Protein AF-A0A540K5I4-F1 (afdb_monomer_lite)

Structure (mmCIF, N/CA/C/O backbone):
data_AF-A0A540K5I4-F1
#
_entry.id   AF-A0A540K5I4-F1
#
loop_
_atom_site.group_PDB
_atom_site.id
_atom_site.type_symbol
_atom_site.label_atom_id
_atom_site.label_alt_id
_atom_site.label_comp_id
_atom_site.label_asym_id
_atom_site.label_entity_id
_atom_site.label_seq_id
_atom_site.pdbx_PDB_ins_code
_atom_site.Cartn_x
_atom_site.Cartn_y
_atom_site.Cartn_z
_atom_site.occupancy
_atom_site.B_iso_or_equiv
_atom_site.auth_seq_id
_atom_site.auth_comp_id
_atom_site.auth_asym_id
_atom_site.auth_atom_id
_atom_site.pdbx_PDB_model_num
ATOM 1 N N . MET A 1 1 ? -14.795 2.156 -7.939 1.00 63.69 1 MET A N 1
ATOM 2 C CA . MET A 1 1 ? -13.478 2.381 -7.295 1.00 63.69 1 MET A CA 1
ATOM 3 C C . MET A 1 1 ? -12.754 1.075 -6.988 1.00 63.69 1 MET A C 1
ATOM 5 O O . MET A 1 1 ? -11.728 0.843 -7.610 1.00 63.69 1 MET A O 1
ATOM 9 N N . HIS A 1 2 ? -13.300 0.170 -6.164 1.00 68.12 2 HIS A N 1
ATOM 10 C CA . HIS A 1 2 ? -12.703 -1.166 -5.947 1.00 68.12 2 HIS A CA 1
ATOM 11 C C . HIS A 1 2 ? -12.479 -1.969 -7.245 1.00 68.12 2 HIS A C 1
ATOM 13 O O . HIS A 1 2 ? -11.454 -2.625 -7.397 1.00 68.12 2 HIS A O 1
ATOM 19 N N . GLU A 1 3 ? -13.391 -1.857 -8.215 1.00 70.56 3 GLU A N 1
ATOM 20 C CA . GLU A 1 3 ? -13.243 -2.423 -9.568 1.00 70.56 3 GLU A CA 1
ATOM 21 C C . GLU A 1 3 ? -12.019 -1.872 -10.326 1.00 70.56 3 GLU A C 1
ATOM 23 O O . GLU A 1 3 ? -11.322 -2.622 -11.004 1.00 70.56 3 GLU A O 1
ATOM 28 N N . CYS A 1 4 ? -11.708 -0.578 -10.181 1.00 67.50 4 CYS A N 1
ATOM 29 C CA . CYS A 1 4 ? -10.538 0.038 -10.818 1.00 67.50 4 CYS A CA 1
ATOM 30 C C . CYS A 1 4 ? -9.240 -0.480 -10.191 1.00 67.50 4 CYS A C 1
ATOM 32 O O . CYS A 1 4 ? -8.311 -0.835 -10.907 1.00 67.50 4 CYS A O 1
ATOM 34 N N . ILE A 1 5 ? -9.208 -0.596 -8.859 1.00 69.25 5 ILE A N 1
ATOM 35 C CA . ILE A 1 5 ? -8.065 -1.146 -8.119 1.00 69.25 5 ILE A CA 1
ATOM 36 C C . ILE A 1 5 ? -7.830 -2.612 -8.512 1.00 69.25 5 ILE A C 1
ATOM 38 O O . ILE A 1 5 ? -6.704 -3.001 -8.806 1.00 69.25 5 ILE A O 1
ATOM 42 N N . LYS A 1 6 ? -8.894 -3.421 -8.609 1.00 70.12 6 LYS A N 1
ATOM 43 C CA . LYS A 1 6 ? -8.805 -4.816 -9.076 1.00 70.12 6 LYS A CA 1
ATOM 44 C C . LYS A 1 6 ? -8.256 -4.924 -10.500 1.00 70.12 6 LYS A C 1
ATOM 46 O O . LYS A 1 6 ? -7.443 -5.807 -10.757 1.00 70.12 6 LYS A O 1
ATOM 51 N N . LYS A 1 7 ? -8.669 -4.033 -11.409 1.00 70.44 7 LYS A N 1
ATOM 52 C CA . LYS A 1 7 ? -8.136 -3.988 -12.780 1.00 70.44 7 LYS A CA 1
ATOM 53 C C . LYS A 1 7 ? -6.651 -3.614 -12.810 1.00 70.44 7 LYS A C 1
ATOM 55 O O . LYS A 1 7 ? -5.911 -4.258 -13.542 1.00 70.44 7 LYS A O 1
ATOM 60 N N . LEU A 1 8 ? -6.215 -2.664 -11.977 1.00 65.12 8 LEU A N 1
ATOM 61 C CA . LEU A 1 8 ? -4.803 -2.261 -11.855 1.00 65.12 8 LEU A CA 1
ATOM 62 C C . LEU A 1 8 ? -3.905 -3.365 -11.285 1.00 65.12 8 LEU A C 1
ATOM 64 O O . LEU A 1 8 ? -2.740 -3.463 -11.653 1.00 65.12 8 LEU A O 1
ATOM 68 N N . PHE A 1 9 ? -4.435 -4.240 -10.428 1.00 63.81 9 PHE A N 1
ATOM 69 C CA . PHE A 1 9 ? -3.687 -5.420 -9.990 1.00 63.81 9 PHE A CA 1
ATOM 70 C C . PHE A 1 9 ? -3.431 -6.429 -11.122 1.00 63.81 9 PHE A C 1
ATOM 72 O O . PHE A 1 9 ? -2.531 -7.257 -10.986 1.00 63.81 9 PHE A O 1
ATOM 79 N N . GLY A 1 10 ? -4.179 -6.353 -12.228 1.00 59.69 10 GLY A N 1
ATOM 80 C CA . GLY A 1 10 ? -3.999 -7.186 -13.411 1.00 59.69 10 GLY A CA 1
ATOM 81 C C . GLY A 1 10 ? -4.380 -8.662 -13.217 1.00 59.69 10 GLY A C 1
ATOM 82 O O . GLY A 1 10 ? -4.269 -9.245 -12.133 1.00 59.69 10 GLY A O 1
ATOM 83 N N . GLN A 1 11 ? -4.803 -9.290 -14.318 1.00 55.72 11 GLN A N 1
ATOM 84 C CA . GLN A 1 11 ? -4.965 -10.750 -14.443 1.00 55.72 11 GLN A CA 1
ATOM 85 C C . GLN A 1 11 ? -3.619 -11.480 -14.638 1.00 55.72 11 GLN A C 1
ATOM 87 O O . GLN A 1 11 ? -3.563 -12.705 -14.596 1.00 55.72 11 GLN A O 1
ATOM 92 N N . GLN A 1 12 ? -2.532 -10.735 -14.855 1.00 54.09 12 GLN A N 1
ATOM 93 C CA . GLN A 1 12 ? -1.184 -11.251 -15.096 1.00 54.09 12 GLN A CA 1
ATOM 94 C C . GLN A 1 12 ? -0.449 -11.509 -13.766 1.00 54.09 12 GLN A C 1
ATOM 96 O O . GLN A 1 12 ? -0.615 -10.764 -12.798 1.00 54.09 12 GLN A O 1
ATOM 101 N N . GLN A 1 13 ? 0.402 -12.543 -13.724 1.00 59.38 13 GLN A N 1
ATOM 102 C CA . GLN A 1 13 ? 1.217 -12.895 -12.545 1.00 59.38 13 GLN A CA 1
ATOM 103 C C . GLN A 1 13 ? 2.202 -11.784 -12.133 1.00 59.38 13 GLN A C 1
ATOM 105 O O . GLN A 1 13 ? 2.552 -11.676 -10.959 1.00 59.38 13 GLN A O 1
ATOM 110 N N . THR A 1 14 ? 2.607 -10.933 -13.077 1.00 62.72 14 THR A N 1
ATOM 111 C CA . THR A 1 14 ? 3.467 -9.765 -12.848 1.00 62.72 14 THR A CA 1
ATOM 112 C C . THR A 1 14 ? 2.857 -8.552 -13.548 1.00 62.72 14 THR A C 1
ATOM 114 O O . THR A 1 14 ? 2.864 -8.521 -14.779 1.00 62.72 14 THR A O 1
ATOM 117 N N . PRO A 1 15 ? 2.295 -7.581 -12.804 1.00 68.00 15 PRO A N 1
ATOM 118 C CA . PRO A 1 15 ? 1.808 -6.339 -13.391 1.00 68.00 15 PRO A CA 1
ATOM 119 C C . PRO A 1 15 ? 2.972 -5.523 -13.964 1.00 68.00 15 PRO A C 1
ATOM 121 O O . PRO A 1 15 ? 4.094 -5.593 -13.455 1.00 68.00 15 PRO A O 1
ATOM 124 N N . VAL A 1 16 ? 2.706 -4.767 -15.032 1.00 79.44 16 VAL A N 1
ATOM 125 C CA . VAL A 1 16 ? 3.698 -3.850 -15.606 1.00 79.44 16 VAL A CA 1
ATOM 126 C C . VAL A 1 16 ? 3.975 -2.710 -14.632 1.00 79.44 16 VAL A C 1
ATOM 128 O O . VAL A 1 16 ? 3.117 -2.315 -13.844 1.00 79.44 16 VAL A O 1
ATOM 131 N N . GLU A 1 17 ? 5.187 -2.169 -14.677 1.00 79.62 17 GLU A N 1
ATOM 132 C CA . GLU A 1 17 ? 5.648 -1.169 -13.710 1.00 79.62 17 GLU A CA 1
ATOM 133 C C . GLU A 1 17 ? 4.746 0.061 -13.645 1.00 79.62 17 GLU A C 1
ATOM 135 O O . GLU A 1 17 ? 4.394 0.511 -12.558 1.00 79.62 17 GLU A O 1
ATOM 140 N N . GLN A 1 18 ? 4.308 0.548 -14.807 1.00 83.69 18 GLN A N 1
ATOM 141 C CA . GLN A 1 18 ? 3.424 1.704 -14.923 1.00 83.69 18 GLN A CA 1
ATOM 142 C C . GLN A 1 18 ? 2.092 1.498 -14.183 1.00 83.69 18 GLN A C 1
ATOM 144 O O . GLN A 1 18 ? 1.590 2.430 -13.552 1.00 83.69 18 GLN A O 1
ATOM 149 N N . ASP A 1 19 ? 1.547 0.279 -14.199 1.00 85.62 19 ASP A N 1
ATOM 150 C CA . ASP A 1 19 ? 0.309 -0.046 -13.485 1.00 85.62 19 ASP A CA 1
ATOM 151 C C . ASP A 1 19 ? 0.534 -0.049 -11.971 1.00 85.62 19 ASP A C 1
ATOM 153 O O . ASP A 1 19 ? -0.314 0.425 -11.212 1.00 85.62 19 ASP A O 1
ATOM 157 N N . ILE A 1 20 ? 1.699 -0.528 -11.520 1.00 87.50 20 ILE A N 1
ATOM 158 C CA . ILE A 1 20 ? 2.075 -0.508 -10.103 1.00 87.50 20 ILE A CA 1
ATOM 159 C C . ILE A 1 20 ? 2.270 0.933 -9.624 1.00 87.50 20 ILE A C 1
ATOM 161 O O . ILE A 1 20 ? 1.789 1.297 -8.551 1.00 87.50 20 ILE A O 1
ATOM 165 N N . GLU A 1 21 ? 2.926 1.782 -10.414 1.00 88.00 21 GLU A N 1
ATOM 166 C CA . GLU A 1 21 ? 3.066 3.199 -10.082 1.00 88.00 21 GLU A CA 1
ATOM 167 C C . GLU A 1 21 ? 1.709 3.905 -10.000 1.00 88.00 21 GLU A C 1
ATOM 169 O O . GLU A 1 21 ? 1.464 4.669 -9.062 1.00 88.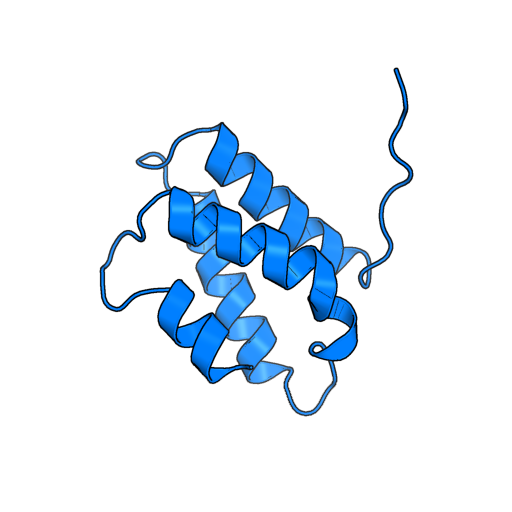00 21 GLU A O 1
ATOM 174 N N . ALA A 1 22 ? 0.824 3.651 -10.969 1.00 89.19 22 ALA A N 1
ATOM 175 C CA . ALA A 1 22 ? -0.524 4.206 -10.987 1.00 89.19 22 ALA A CA 1
ATOM 176 C C . ALA A 1 22 ? -1.334 3.740 -9.769 1.00 89.19 22 ALA A C 1
ATOM 178 O O . ALA A 1 22 ? -2.001 4.556 -9.130 1.00 89.19 22 ALA A O 1
ATOM 179 N N . LEU A 1 23 ? -1.223 2.460 -9.399 1.00 89.88 23 LEU A N 1
ATOM 180 C CA . LEU A 1 23 ? -1.831 1.900 -8.195 1.00 89.88 23 LEU A CA 1
ATOM 181 C C . LEU A 1 23 ? -1.328 2.603 -6.930 1.00 89.88 23 LEU A C 1
ATOM 183 O O . LEU A 1 23 ? -2.146 3.042 -6.124 1.00 89.88 23 LEU A O 1
ATOM 187 N N . CYS A 1 24 ? -0.010 2.738 -6.759 1.00 91.19 24 CYS A N 1
ATOM 188 C CA . CYS A 1 24 ? 0.578 3.406 -5.598 1.00 91.19 24 CYS A CA 1
ATOM 189 C C . CYS A 1 24 ? 0.117 4.869 -5.501 1.00 91.19 24 CYS A C 1
ATOM 191 O O . CYS A 1 24 ? -0.332 5.295 -4.442 1.00 91.19 24 CYS A O 1
ATOM 193 N N . LYS A 1 25 ? 0.135 5.624 -6.610 1.00 90.06 25 LYS A N 1
ATOM 194 C CA . LYS A 1 25 ? -0.339 7.023 -6.653 1.00 90.06 25 LYS A CA 1
ATOM 195 C C . LYS A 1 25 ? -1.827 7.144 -6.321 1.00 90.06 25 LYS A C 1
ATOM 197 O O . LYS A 1 25 ? -2.225 8.045 -5.580 1.00 90.06 25 LYS A O 1
ATOM 202 N N . LEU A 1 26 ? -2.646 6.234 -6.849 1.00 89.88 26 LEU A N 1
ATOM 203 C CA . LEU A 1 26 ? -4.074 6.187 -6.558 1.00 89.88 26 LEU A CA 1
ATOM 204 C C . LEU A 1 26 ? -4.296 5.918 -5.067 1.00 89.88 26 LEU A C 1
ATOM 206 O O . LEU A 1 26 ? -4.959 6.707 -4.400 1.00 89.88 26 LEU A O 1
ATOM 210 N N . ILE A 1 27 ? -3.689 4.860 -4.527 1.00 90.38 27 ILE A N 1
ATOM 211 C CA . ILE A 1 27 ? -3.802 4.487 -3.113 1.00 90.38 27 ILE A CA 1
ATOM 212 C C . ILE A 1 27 ? -3.355 5.625 -2.194 1.00 90.38 27 ILE A C 1
ATOM 214 O O . ILE A 1 27 ? -4.056 5.917 -1.232 1.00 90.38 27 ILE A O 1
ATOM 218 N N . SER A 1 28 ? -2.264 6.326 -2.500 1.00 89.94 28 SER A N 1
ATOM 219 C CA . SER A 1 28 ? -1.819 7.463 -1.684 1.00 89.94 28 SER A CA 1
ATOM 220 C C . SER A 1 28 ? -2.776 8.659 -1.712 1.00 89.94 28 SER A C 1
ATOM 222 O O . SER A 1 28 ? -2.729 9.488 -0.811 1.00 89.94 28 SER A O 1
ATOM 224 N N . THR A 1 29 ? -3.641 8.754 -2.726 1.00 89.81 29 THR A N 1
ATOM 225 C CA . THR A 1 29 ? -4.603 9.857 -2.887 1.00 89.81 29 THR A CA 1
ATOM 226 C C . THR A 1 29 ? -5.953 9.542 -2.248 1.00 89.81 29 THR A C 1
ATOM 228 O O . THR A 1 29 ? -6.535 10.384 -1.574 1.00 89.81 29 THR A O 1
ATOM 231 N N . ILE A 1 30 ? -6.478 8.336 -2.482 1.00 90.75 30 ILE A N 1
ATOM 232 C CA . ILE A 1 30 ? -7.845 7.956 -2.080 1.00 90.75 30 ILE A CA 1
ATOM 233 C C . ILE A 1 30 ? -7.881 6.949 -0.930 1.00 90.75 30 ILE A C 1
ATOM 235 O O . ILE A 1 30 ? -8.963 6.593 -0.474 1.00 90.75 30 ILE A O 1
ATOM 239 N N . GLY A 1 31 ? -6.723 6.458 -0.487 1.00 90.38 31 GLY A N 1
ATOM 240 C CA . GLY A 1 31 ? -6.598 5.367 0.473 1.00 90.38 31 GLY A CA 1
ATOM 241 C C . GLY A 1 31 ? -7.320 5.622 1.789 1.00 90.38 31 GLY A C 1
ATOM 242 O O . GLY A 1 31 ? -8.072 4.763 2.237 1.00 90.38 31 GLY A O 1
ATOM 243 N N . GLU A 1 32 ? -7.193 6.831 2.339 1.00 92.44 32 GLU A N 1
ATOM 244 C CA . GLU A 1 32 ? -7.895 7.240 3.562 1.00 92.44 32 GLU A CA 1
ATOM 245 C C . GLU A 1 32 ? -9.422 7.160 3.412 1.00 92.44 32 GLU A C 1
ATOM 247 O O . GLU A 1 32 ? -10.120 6.716 4.320 1.00 92.44 32 GLU A O 1
ATOM 252 N N . MET A 1 33 ? -9.948 7.530 2.241 1.00 90.38 33 MET A N 1
ATOM 253 C CA . MET A 1 33 ? -11.390 7.525 1.984 1.00 90.38 33 MET A CA 1
ATOM 254 C C . MET A 1 33 ? -11.960 6.109 1.839 1.00 90.38 33 MET A C 1
ATOM 256 O O . MET A 1 33 ? -13.137 5.890 2.124 1.00 90.38 33 MET A O 1
ATOM 260 N N . ILE A 1 34 ? -11.150 5.154 1.367 1.00 89.44 34 ILE A N 1
ATOM 261 C CA . ILE A 1 34 ? -11.590 3.779 1.081 1.00 89.44 34 ILE A CA 1
ATOM 262 C C . ILE A 1 34 ? -11.224 2.774 2.187 1.00 89.44 34 ILE A C 1
ATOM 264 O O . ILE A 1 34 ? -11.801 1.688 2.226 1.00 89.44 34 ILE A O 1
ATOM 268 N N . ASP A 1 35 ? -10.303 3.107 3.099 1.00 91.62 35 ASP A N 1
ATOM 269 C CA . ASP A 1 35 ? -9.866 2.234 4.202 1.00 91.62 35 ASP A CA 1
ATOM 270 C C . ASP A 1 35 ? -10.768 2.351 5.435 1.00 91.62 35 ASP A C 1
ATOM 272 O O . ASP A 1 35 ? -10.368 2.786 6.515 1.00 91.62 35 ASP A O 1
ATOM 276 N N . HIS A 1 36 ? -12.026 1.954 5.268 1.00 90.88 36 HIS A N 1
ATOM 277 C CA . HIS A 1 36 ? -13.021 1.930 6.337 1.00 90.88 36 HIS A CA 1
ATOM 278 C C . HIS A 1 36 ? -13.408 0.487 6.711 1.00 90.88 36 HIS A C 1
ATOM 280 O O . HIS A 1 36 ? -13.290 -0.415 5.876 1.00 90.88 36 HIS A O 1
ATOM 286 N N . PRO A 1 37 ? -13.980 0.228 7.907 1.00 91.75 37 PRO A N 1
ATOM 287 C CA . PRO A 1 37 ? -14.252 -1.132 8.393 1.00 91.75 37 PRO A CA 1
ATOM 288 C C . PRO A 1 37 ? -15.017 -2.036 7.414 1.00 91.75 37 PRO A C 1
ATOM 290 O O . PRO A 1 37 ? -14.691 -3.210 7.279 1.00 91.75 37 PRO A O 1
ATOM 293 N N . LYS A 1 38 ? -15.974 -1.482 6.655 1.00 89.31 38 LYS A N 1
ATOM 294 C CA . LYS A 1 38 ? -16.758 -2.229 5.649 1.00 89.31 38 LYS A CA 1
ATOM 295 C C . LYS A 1 38 ? -15.951 -2.706 4.430 1.00 89.31 38 LYS A C 1
ATOM 297 O O . LYS A 1 38 ? -16.422 -3.562 3.696 1.00 89.31 38 LYS A O 1
ATOM 302 N N . ALA A 1 39 ? -14.771 -2.135 4.192 1.00 88.56 39 ALA A N 1
ATOM 303 C CA . ALA A 1 39 ? -13.877 -2.478 3.086 1.00 88.56 39 ALA A CA 1
ATOM 304 C C . ALA A 1 39 ? -12.581 -3.140 3.577 1.00 88.56 39 ALA A C 1
ATOM 306 O O . ALA A 1 39 ? -11.680 -3.377 2.773 1.00 88.56 39 ALA A O 1
ATOM 307 N N . LYS A 1 40 ? -12.490 -3.459 4.876 1.00 88.19 40 LYS A N 1
ATOM 308 C CA . LYS A 1 40 ? -11.284 -3.993 5.511 1.00 88.19 40 LYS A CA 1
ATOM 309 C C . LYS A 1 40 ? -10.741 -5.223 4.788 1.00 88.19 40 LYS A C 1
ATOM 311 O O . LYS A 1 40 ? -9.561 -5.247 4.472 1.00 88.19 40 LYS A O 1
ATOM 316 N N . GLU A 1 41 ? -11.597 -6.192 4.469 1.00 90.50 41 GLU A N 1
ATOM 317 C CA . GLU A 1 41 ? -11.183 -7.414 3.766 1.00 90.50 41 GLU A CA 1
ATOM 318 C C . GLU A 1 41 ? -10.590 -7.115 2.381 1.00 90.50 41 GLU A C 1
ATOM 320 O O . GLU A 1 41 ? -9.562 -7.675 2.007 1.00 90.50 41 GLU A O 1
ATOM 325 N N . TYR A 1 42 ? -11.183 -6.175 1.636 1.00 87.62 42 TYR A N 1
ATOM 326 C CA . TYR A 1 42 ? -10.655 -5.757 0.335 1.00 87.62 42 TYR A CA 1
ATOM 327 C C . TYR A 1 42 ? -9.313 -5.040 0.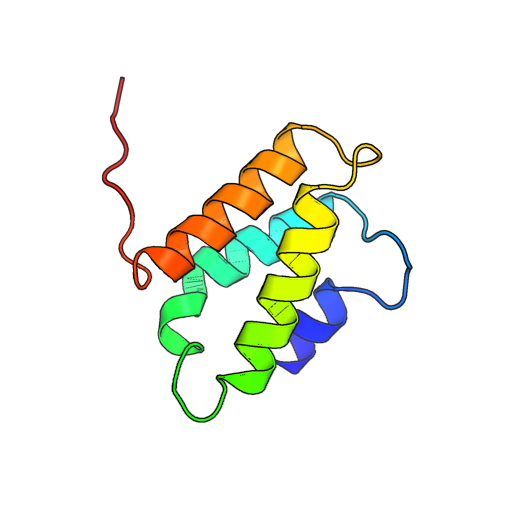471 1.00 87.62 42 TYR A C 1
ATOM 329 O O . TYR A 1 42 ? -8.384 -5.328 -0.280 1.00 87.62 42 TYR A O 1
ATOM 337 N N . MET A 1 43 ? -9.203 -4.119 1.429 1.00 91.94 43 MET A N 1
ATOM 338 C CA . MET A 1 43 ? -7.973 -3.370 1.670 1.00 91.94 43 MET A CA 1
ATOM 339 C C . MET A 1 43 ? -6.847 -4.277 2.161 1.00 91.94 43 MET A C 1
ATOM 341 O O . MET A 1 43 ? -5.716 -4.151 1.700 1.00 91.94 43 MET A O 1
ATOM 345 N N . ASP A 1 44 ? -7.146 -5.227 3.043 1.00 92.25 44 ASP A N 1
ATOM 346 C CA . ASP A 1 44 ? -6.182 -6.220 3.510 1.00 92.25 44 ASP A CA 1
ATOM 347 C C . ASP A 1 44 ? -5.686 -7.072 2.333 1.00 92.25 44 ASP A C 1
ATOM 349 O O . ASP A 1 44 ? -4.477 -7.131 2.110 1.00 92.25 44 ASP A O 1
ATOM 3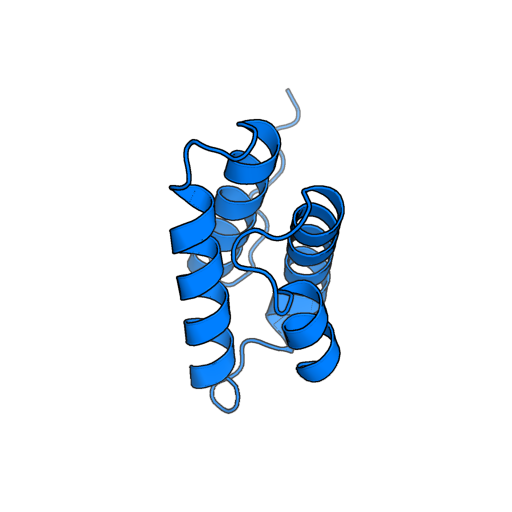53 N N . ALA A 1 45 ? -6.583 -7.577 1.480 1.00 90.31 45 ALA A N 1
ATOM 354 C CA . ALA A 1 45 ? -6.203 -8.324 0.278 1.00 90.31 45 ALA A CA 1
ATOM 355 C C . ALA A 1 45 ? -5.335 -7.509 -0.707 1.00 90.31 45 ALA A C 1
ATOM 357 O O . ALA A 1 45 ? -4.366 -8.029 -1.267 1.00 90.31 45 ALA A O 1
ATOM 358 N N . TYR A 1 46 ? -5.641 -6.223 -0.921 1.00 89.50 46 TYR A N 1
ATOM 359 C CA . TYR A 1 46 ? -4.821 -5.350 -1.771 1.00 89.50 46 TYR A CA 1
ATOM 360 C C . TYR A 1 46 ? -3.410 -5.182 -1.209 1.00 89.50 46 TYR A C 1
ATOM 362 O O 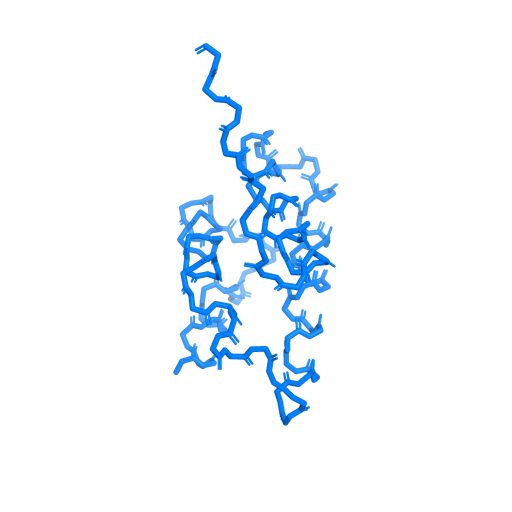. TYR A 1 46 ? -2.427 -5.336 -1.937 1.00 89.50 46 TYR A O 1
ATOM 370 N N . PHE A 1 47 ? -3.298 -4.901 0.088 1.00 93.19 47 PHE A N 1
ATOM 371 C CA . PHE A 1 47 ? -2.011 -4.653 0.730 1.00 93.19 47 PHE A CA 1
ATOM 372 C C . PHE A 1 47 ? -1.184 -5.928 0.912 1.00 93.19 47 PHE A C 1
ATOM 374 O O . PHE A 1 47 ? 0.044 -5.860 0.845 1.00 93.19 47 PHE A O 1
ATOM 381 N N . GLU A 1 48 ? -1.813 -7.098 1.046 1.00 93.31 48 GLU A N 1
ATOM 382 C CA . GLU A 1 48 ? -1.109 -8.380 0.963 1.00 93.31 48 GLU A CA 1
ATOM 383 C C . GLU A 1 48 ? -0.482 -8.592 -0.418 1.00 93.31 48 GLU A C 1
ATOM 385 O O . GLU A 1 48 ? 0.702 -8.933 -0.517 1.00 93.31 48 GLU A O 1
ATOM 390 N N . ARG A 1 49 ? -1.222 -8.304 -1.498 1.00 90.00 49 ARG A N 1
ATOM 391 C CA . ARG A 1 49 ? -0.674 -8.394 -2.859 1.00 90.00 49 ARG A CA 1
ATOM 392 C C . ARG A 1 49 ? 0.448 -7.381 -3.089 1.00 90.00 49 ARG A C 1
ATOM 394 O O . ARG A 1 49 ? 1.480 -7.743 -3.650 1.00 90.00 49 ARG A O 1
ATOM 401 N N . MET A 1 50 ? 0.302 -6.146 -2.606 1.00 92.25 50 MET A N 1
ATOM 402 C CA . MET A 1 50 ? 1.371 -5.139 -2.663 1.00 92.25 50 MET A CA 1
ATOM 403 C C . MET A 1 50 ? 2.621 -5.578 -1.896 1.00 92.25 50 MET A C 1
ATOM 405 O O . MET A 1 50 ? 3.728 -5.388 -2.392 1.00 92.25 50 MET A O 1
ATOM 409 N N . LYS A 1 51 ? 2.464 -6.213 -0.727 1.00 93.69 51 LYS A N 1
ATOM 410 C CA . LYS A 1 51 ? 3.580 -6.756 0.062 1.00 93.69 51 LYS A CA 1
ATOM 411 C C . LYS A 1 51 ? 4.282 -7.910 -0.653 1.00 93.69 51 LYS A C 1
ATOM 413 O O . LYS A 1 51 ? 5.504 -8.014 -0.601 1.00 93.69 51 LYS A O 1
ATOM 418 N N . SER A 1 52 ? 3.541 -8.776 -1.340 1.00 91.56 52 SER A N 1
ATOM 419 C CA . SER A 1 52 ? 4.143 -9.823 -2.176 1.00 91.56 52 SER A CA 1
ATOM 420 C C . SER A 1 52 ? 4.968 -9.214 -3.318 1.00 91.56 52 SER A C 1
ATOM 422 O O . SER A 1 52 ? 6.130 -9.575 -3.507 1.00 91.56 52 SER A O 1
ATOM 424 N N . LEU A 1 53 ? 4.414 -8.216 -4.016 1.00 89.81 53 LEU A N 1
ATOM 425 C CA . LEU A 1 53 ? 5.112 -7.501 -5.087 1.00 89.81 53 LEU A CA 1
ATOM 426 C C . LEU A 1 53 ? 6.335 -6.730 -4.570 1.00 89.81 53 LEU A C 1
ATOM 428 O O . LEU A 1 53 ? 7.372 -6.732 -5.229 1.00 89.81 53 LEU A O 1
ATOM 432 N N . SER A 1 54 ? 6.272 -6.131 -3.378 1.00 92.31 54 SER A N 1
ATOM 433 C CA . SER A 1 54 ? 7.394 -5.366 -2.823 1.00 92.31 54 SER A CA 1
ATOM 434 C C . SER A 1 54 ? 8.610 -6.233 -2.488 1.00 92.31 54 SER A C 1
ATOM 436 O O . SER A 1 54 ? 9.721 -5.715 -2.436 1.00 92.31 54 SER A O 1
ATOM 438 N N . ASN A 1 55 ? 8.425 -7.547 -2.329 1.00 91.00 55 ASN A N 1
ATOM 439 C CA . ASN A 1 55 ? 9.500 -8.523 -2.133 1.00 91.00 55 ASN A CA 1
ATOM 440 C C . ASN A 1 55 ? 9.932 -9.219 -3.438 1.00 91.00 55 ASN A C 1
ATOM 442 O O . ASN A 1 55 ? 10.862 -10.025 -3.435 1.00 91.00 55 ASN A O 1
ATOM 446 N N . ASN A 1 56 ? 9.290 -8.919 -4.571 1.00 89.00 56 ASN A N 1
ATOM 447 C CA . ASN A 1 56 ? 9.620 -9.537 -5.849 1.00 89.00 56 ASN A CA 1
ATOM 448 C C . ASN A 1 56 ? 10.897 -8.920 -6.445 1.00 89.00 56 ASN A C 1
ATOM 450 O O . ASN A 1 56 ? 10.905 -7.789 -6.943 1.00 89.00 56 ASN A O 1
ATOM 454 N N . MET A 1 57 ? 11.989 -9.690 -6.438 1.00 87.75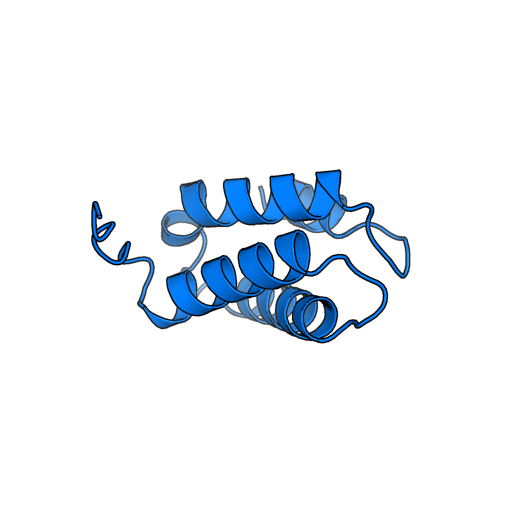 57 MET A N 1
ATOM 455 C CA . MET A 1 57 ? 13.283 -9.252 -6.977 1.00 87.75 57 MET A CA 1
ATOM 456 C C . MET A 1 57 ? 13.278 -9.013 -8.495 1.00 87.75 57 MET A C 1
ATOM 458 O O . MET A 1 57 ? 14.175 -8.338 -8.990 1.00 87.75 57 MET A O 1
ATOM 462 N N . LYS A 1 58 ? 12.261 -9.501 -9.223 1.00 87.44 58 LYS A N 1
ATOM 463 C CA . LYS A 1 58 ? 12.093 -9.261 -10.667 1.00 87.44 58 LYS A CA 1
ATOM 464 C C . LYS A 1 58 ? 11.603 -7.850 -11.000 1.00 87.44 58 LYS A C 1
ATOM 466 O O . LYS A 1 58 ? 11.711 -7.441 -12.148 1.00 87.44 58 LYS A O 1
ATOM 471 N N . LEU A 1 59 ? 11.038 -7.128 -10.030 1.00 86.25 59 LEU A N 1
ATOM 472 C CA . LEU A 1 59 ? 10.652 -5.727 -10.210 1.00 86.25 59 LEU A CA 1
ATOM 473 C C . LEU A 1 59 ? 11.863 -4.807 -10.042 1.00 86.25 59 LEU A C 1
ATOM 475 O O . LEU A 1 59 ? 12.868 -5.182 -9.436 1.00 86.25 59 LEU A O 1
ATOM 479 N N . TYR A 1 60 ? 11.764 -3.575 -10.521 1.00 88.69 60 TYR A N 1
ATOM 480 C CA . TYR A 1 60 ? 12.805 -2.587 -10.279 1.00 88.69 60 TYR A CA 1
ATOM 481 C C . TYR A 1 60 ? 12.753 -2.082 -8.836 1.00 88.69 60 TYR A C 1
ATOM 483 O O . TYR A 1 60 ? 11.707 -2.082 -8.176 1.00 88.69 60 TYR A O 1
ATOM 491 N N . SER A 1 61 ? 13.906 -1.649 -8.326 1.00 90.06 61 SER A N 1
ATOM 492 C CA . SER A 1 61 ? 14.028 -1.100 -6.973 1.00 90.06 61 SER A CA 1
ATOM 493 C C . SER A 1 61 ? 13.077 0.076 -6.755 1.00 90.06 61 SER A C 1
ATOM 495 O O . SER A 1 61 ? 12.387 0.086 -5.741 1.00 90.06 61 SER A O 1
ATOM 497 N N . SER A 1 62 ? 12.973 1.003 -7.712 1.00 90.38 62 SER A N 1
ATOM 498 C CA . SER A 1 62 ? 12.083 2.173 -7.642 1.00 90.38 62 SER A CA 1
ATOM 499 C C . SER A 1 62 ? 10.620 1.785 -7.405 1.00 90.38 62 SER A C 1
ATOM 501 O O . SER A 1 62 ? 9.976 2.311 -6.499 1.00 90.38 62 SER A O 1
ATOM 503 N N . VAL A 1 63 ? 10.118 0.787 -8.136 1.00 90.56 63 VAL A N 1
ATOM 504 C CA . VAL A 1 63 ? 8.745 0.282 -7.981 1.00 90.56 63 VAL A CA 1
ATOM 505 C C . VAL A 1 63 ? 8.550 -0.395 -6.623 1.00 90.56 63 VAL A C 1
ATOM 507 O O . VAL A 1 63 ? 7.553 -0.151 -5.940 1.00 90.56 63 VAL A O 1
ATOM 510 N N . ARG A 1 64 ? 9.521 -1.205 -6.175 1.00 92.81 64 ARG A N 1
ATOM 511 C CA . ARG A 1 64 ? 9.487 -1.794 -4.825 1.00 92.81 64 ARG A CA 1
ATOM 512 C C . ARG A 1 64 ? 9.480 -0.725 -3.733 1.00 92.81 64 ARG A C 1
ATOM 514 O O . ARG A 1 64 ? 8.783 -0.896 -2.736 1.00 92.81 64 ARG A O 1
ATOM 521 N N . PHE A 1 65 ? 10.224 0.367 -3.900 1.00 92.69 65 PHE A N 1
ATOM 522 C CA . PHE A 1 65 ? 10.207 1.492 -2.963 1.00 92.69 65 PHE A CA 1
ATOM 523 C C . PHE A 1 65 ? 8.827 2.149 -2.900 1.00 92.69 65 PHE A C 1
ATOM 525 O O . PHE A 1 65 ? 8.316 2.339 -1.801 1.00 92.69 65 PHE A O 1
ATOM 532 N N . MET A 1 66 ? 8.182 2.400 -4.042 1.00 92.62 66 MET A N 1
ATOM 533 C CA . MET A 1 66 ? 6.823 2.959 -4.076 1.00 92.62 66 MET A CA 1
ATOM 534 C C . MET A 1 66 ? 5.792 2.052 -3.396 1.00 92.62 66 MET A C 1
ATOM 536 O O . MET A 1 66 ? 4.930 2.534 -2.665 1.00 92.62 66 MET A O 1
ATOM 540 N N . LEU A 1 67 ? 5.893 0.734 -3.595 1.00 94.31 67 LEU A N 1
ATOM 541 C CA . LEU A 1 67 ? 5.032 -0.234 -2.910 1.00 94.31 67 LEU A CA 1
ATOM 542 C C . LEU A 1 67 ? 5.227 -0.189 -1.389 1.00 94.31 67 LEU A C 1
ATOM 544 O O . LEU A 1 67 ? 4.247 -0.189 -0.647 1.00 94.31 67 LEU A O 1
ATOM 548 N N . ASN A 1 68 ? 6.478 -0.141 -0.922 1.00 94.25 68 ASN A N 1
ATOM 549 C CA . ASN A 1 68 ? 6.774 -0.041 0.507 1.00 94.25 68 ASN A CA 1
ATOM 550 C C . ASN A 1 68 ? 6.299 1.292 1.103 1.00 94.25 68 ASN A C 1
ATOM 552 O O . ASN A 1 68 ? 5.754 1.287 2.204 1.00 94.25 68 ASN A O 1
ATOM 556 N N . ASP A 1 69 ? 6.430 2.402 0.372 1.00 93.06 69 ASP A N 1
ATOM 557 C CA . ASP A 1 69 ? 5.925 3.711 0.797 1.00 93.06 69 ASP 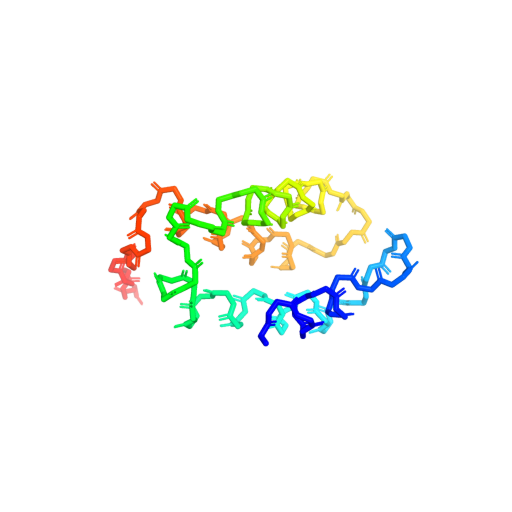A CA 1
ATOM 558 C C . ASP A 1 69 ? 4.401 3.693 0.986 1.00 93.06 69 ASP A C 1
ATOM 560 O O . ASP A 1 69 ? 3.903 4.068 2.047 1.00 93.06 69 ASP A O 1
ATOM 564 N N . ALA A 1 70 ? 3.660 3.140 0.021 1.00 93.56 70 ALA A N 1
ATOM 565 C CA . ALA A 1 70 ? 2.212 2.989 0.135 1.00 93.56 70 ALA A CA 1
ATOM 566 C C . ALA A 1 70 ? 1.809 2.075 1.311 1.00 93.56 70 ALA A C 1
ATOM 568 O O . ALA A 1 70 ? 0.880 2.396 2.056 1.00 93.56 70 ALA A O 1
ATOM 569 N N . ILE A 1 71 ? 2.521 0.957 1.519 1.00 94.56 71 ILE A N 1
ATOM 570 C CA . ILE A 1 71 ? 2.315 0.051 2.665 1.00 94.56 71 ILE A CA 1
ATOM 571 C C . ILE A 1 71 ? 2.515 0.788 3.992 1.00 94.56 71 ILE A C 1
ATOM 573 O O . ILE A 1 71 ? 1.697 0.656 4.907 1.00 94.56 71 ILE A O 1
ATOM 577 N N . ASP A 1 72 ? 3.587 1.563 4.108 1.00 94.25 72 ASP A N 1
ATOM 578 C CA . ASP A 1 72 ? 3.883 2.322 5.316 1.00 94.25 72 ASP A CA 1
ATOM 579 C C . ASP A 1 72 ? 2.897 3.471 5.541 1.00 94.25 72 ASP A C 1
ATOM 581 O O . ASP A 1 72 ? 2.521 3.723 6.687 1.00 94.25 72 ASP A O 1
ATOM 585 N N . LEU A 1 73 ? 2.412 4.115 4.476 1.00 94.06 73 LEU A N 1
ATOM 586 C CA . LEU A 1 73 ? 1.373 5.140 4.558 1.00 94.06 73 LEU A CA 1
ATOM 587 C C . LEU A 1 73 ? 0.106 4.587 5.225 1.00 94.06 73 LEU A C 1
ATOM 589 O O . LEU A 1 73 ? -0.425 5.208 6.148 1.00 94.06 73 LEU A O 1
ATOM 593 N N . ARG A 1 74 ? -0.333 3.381 4.841 1.00 93.62 74 ARG A N 1
ATOM 594 C CA . ARG A 1 74 ? -1.475 2.716 5.489 1.00 93.62 74 ARG A CA 1
ATOM 595 C C . ARG A 1 74 ? -1.190 2.357 6.947 1.00 93.62 74 ARG A C 1
ATOM 597 O O . ARG A 1 74 ? -2.031 2.609 7.808 1.00 93.62 74 ARG A O 1
ATOM 604 N N . LYS A 1 75 ? -0.005 1.811 7.259 1.00 92.62 75 LYS A N 1
ATOM 605 C CA . LYS A 1 75 ? 0.392 1.523 8.657 1.00 92.62 75 LYS A CA 1
ATOM 606 C C . LYS A 1 75 ? 0.373 2.780 9.525 1.00 92.62 75 LYS A C 1
ATOM 608 O O . LYS A 1 75 ? 0.010 2.707 10.695 1.00 92.62 75 LYS A O 1
ATOM 613 N N . ASN A 1 76 ? 0.719 3.926 8.942 1.00 93.25 76 ASN A N 1
ATOM 614 C CA . ASN A 1 76 ? 0.675 5.227 9.596 1.00 93.25 76 ASN A CA 1
ATOM 615 C C . ASN A 1 76 ? -0.721 5.876 9.571 1.00 93.25 76 ASN A C 1
ATOM 617 O O . ASN A 1 76 ? -0.836 7.092 9.708 1.00 93.25 76 ASN A O 1
ATOM 621 N N . LYS A 1 77 ? -1.789 5.090 9.371 1.00 91.25 77 LYS A N 1
ATOM 622 C CA . LYS A 1 77 ? -3.180 5.568 9.313 1.00 91.25 77 LYS A CA 1
ATOM 623 C C . LYS A 1 77 ? -3.366 6.720 8.318 1.00 91.25 77 LYS A C 1
ATOM 625 O O . LYS A 1 77 ? -4.013 7.716 8.632 1.00 91.25 77 LYS A O 1
ATOM 630 N N . TRP A 1 78 ? -2.749 6.591 7.144 1.00 92.44 78 TRP A N 1
ATOM 631 C CA . TRP A 1 78 ? -2.821 7.557 6.042 1.00 92.44 78 TRP A CA 1
ATOM 632 C C . TRP A 1 78 ? -2.255 8.945 6.358 1.00 92.44 78 TRP A C 1
ATOM 634 O O . TRP A 1 78 ? -2.407 9.876 5.575 1.00 92.44 78 TRP A O 1
ATOM 644 N N . GLN A 1 79 ? -1.532 9.087 7.470 1.00 88.25 79 GLN A N 1
ATOM 645 C CA . GLN A 1 79 ? -0.834 10.321 7.791 1.00 88.25 79 GLN A CA 1
ATOM 646 C C . GLN A 1 79 ? 0.438 10.405 6.947 1.00 88.25 79 GLN A C 1
ATOM 648 O O . GLN A 1 79 ? 1.355 9.586 7.090 1.00 88.25 79 GLN A O 1
ATOM 653 N N . GLN A 1 80 ? 0.514 11.399 6.064 1.00 78.12 80 GLN A N 1
ATOM 654 C CA . GLN A 1 80 ? 1.730 11.660 5.300 1.00 78.12 80 GLN A CA 1
ATOM 655 C C . GLN A 1 80 ? 2.869 11.996 6.270 1.00 78.12 80 GLN A C 1
ATOM 657 O O . GLN A 1 80 ? 2.778 12.941 7.058 1.00 78.12 80 GLN A O 1
ATOM 662 N N . ARG A 1 81 ? 3.966 11.227 6.223 1.00 67.12 81 ARG A N 1
ATOM 663 C CA . ARG A 1 81 ? 5.205 11.639 6.893 1.00 67.12 81 ARG A CA 1
ATOM 664 C C . ARG A 1 81 ? 5.621 12.963 6.257 1.00 67.12 81 ARG A C 1
ATOM 666 O O . ARG A 1 81 ? 5.680 13.045 5.031 1.00 67.12 81 ARG A O 1
ATOM 673 N N . ARG A 1 82 ? 5.853 14.002 7.072 1.00 61.00 82 ARG A N 1
ATOM 674 C CA . ARG A 1 82 ? 6.360 15.295 6.582 1.00 61.00 82 ARG A CA 1
ATOM 675 C C . ARG A 1 82 ? 7.525 14.999 5.641 1.00 61.00 82 ARG A C 1
ATOM 677 O O . ARG A 1 82 ? 8.448 14.293 6.051 1.00 61.00 82 ARG A O 1
ATOM 684 N N . LYS A 1 83 ? 7.458 15.481 4.394 1.00 52.28 83 LYS A N 1
ATOM 685 C CA . LYS A 1 83 ? 8.622 15.457 3.507 1.00 52.28 83 LYS A CA 1
ATOM 686 C C . LYS A 1 83 ? 9.740 16.141 4.279 1.00 52.28 83 LYS A C 1
ATOM 688 O O . LYS A 1 83 ? 9.603 17.305 4.644 1.00 52.28 83 LYS A O 1
ATOM 693 N N . VAL A 1 84 ? 10.793 15.398 4.594 1.00 49.06 84 VAL A N 1
ATOM 694 C CA . VAL A 1 84 ? 12.044 16.019 5.004 1.00 49.06 84 VAL A CA 1
ATOM 695 C C . VAL A 1 84 ? 12.560 16.640 3.713 1.00 49.06 84 VAL A C 1
ATOM 697 O O . VAL A 1 84 ? 13.071 15.934 2.848 1.00 49.06 84 VAL A O 1
ATOM 700 N N . GLU A 1 85 ? 12.244 17.916 3.506 1.00 41.59 85 GLU A N 1
ATOM 701 C CA . GLU A 1 85 ? 12.899 18.728 2.489 1.00 41.59 85 GLU A CA 1
ATOM 702 C C . GLU A 1 85 ? 14.368 18.801 2.915 1.00 41.59 85 GLU A C 1
ATOM 704 O O . GLU A 1 85 ? 14.686 19.364 3.964 1.00 41.59 85 GLU A O 1
ATOM 709 N N . GLY A 1 86 ? 15.216 18.080 2.186 1.00 36.91 86 GLY A N 1
ATOM 710 C CA . GLY A 1 86 ? 16.669 18.147 2.294 1.00 36.91 86 GLY A CA 1
ATOM 711 C C . GLY A 1 86 ? 17.225 19.049 1.212 1.00 36.91 86 GLY A C 1
ATOM 712 O O . GLY A 1 86 ? 16.621 19.064 0.114 1.00 36.91 86 GLY A O 1
#

Sequence (86 aa):
MHECIKKLFGQQQTPVEQDIEALCKLISTIGEMIDHPKAKEYMDAYFERMKSLSNNMKLYSSVRFMLNDAIDLRKNKWQQRRKVEG

Radius of gyration: 12.69 Å; chains: 1; bounding box: 33×32×25 Å

Foldseek 3Di:
DLVLLVVLLPPDPDHDLVSLLVNLVVCLVCVLVQCDPVCVVSVVVSLVSLVVVLPDPPDDPVSNVSSVQSNVCVVVSVDDDPPPPD

Secondary structure (DSSP, 8-state):
-HHHHHHHT-SSSS--HHHHHHHHHHHHHHHHHH-SGGGHHHHHHHHHHHHHHHT-TTS-HHHHHHHHHHHHHHHTTT-PPP----

InterPro domains:
  IPR003890 MIF4G-like, type 3 [PF02854] (1-77)
  IPR016024 Armadillo-type fold [SSF48371] (1-79)

Organism: Malus baccata (NCBI:txid106549)

pLDDT: mean 83.01, std 13.75, range [36.91, 94.56]